Protein AF-A0A1G2B8Z0-F1 (afdb_monomer)

Secondary structure (DSSP, 8-state):
-HHHHHHHHHHHTS-HHHHHHTTTS-HHHHHGGGGHHHHHTTT--HHHHHHIIIIIHHHHHHHHHHHHHHHHHHHHHHHHHHHHHHHHHHHHHHTTS--

Radius of gyration: 22.93 Å; Cα contacts (8 Å, |Δi|>4): 40; chains: 1; bounding box: 54×19×70 Å

Solvent-accessible surface area (backbone atoms only — not comparable to full-atom values): 5671 Å² total; per-residue (Å²): 113,71,67,43,35,53,51,6,55,55,53,62,70,51,54,70,68,57,50,61,72,47,60,89,51,65,57,73,61,45,37,44,33,48,49,51,62,66,44,40,77,77,68,48,56,69,63,56,60,49,44,42,64,72,58,51,52,64,67,49,49,64,57,54,54,49,52,53,52,52,54,52,49,51,52,52,51,50,53,50,53,55,52,50,53,55,50,52,54,53,61,59,59,65,73,69,73,85,124

pLDDT: mean 79.91, std 14.08, range [43.34, 95.0]

Sequence (99 aa):
MRNTEIIGEAARNIPPELQKQYAEVPWSQIIGMRNIVIHAYFGIDKLIIWTVATQDLPKLRPTIELMLKTSKNDLVKFENLTKQGRKIARQQNIKKTDI

Mean predicted aligned error: 10.0 Å

Organism: NCBI:txid1798547

Structure (mmCIF, N/CA/C/O backbone):
data_AF-A0A1G2B8Z0-F1
#
_entry.id   AF-A0A1G2B8Z0-F1
#
loop_
_atom_site.group_PDB
_atom_site.id
_atom_site.type_symbol
_atom_site.label_atom_id
_atom_site.label_alt_id
_atom_site.label_comp_id
_atom_site.label_asym_id
_atom_site.label_entity_id
_atom_site.label_seq_id
_atom_site.pdbx_PDB_ins_code
_atom_site.Cartn_x
_atom_site.Cartn_y
_atom_site.Cartn_z
_atom_site.occupancy
_atom_site.B_iso_or_equiv
_atom_site.auth_seq_id
_atom_site.auth_comp_id
_atom_site.auth_asym_id
_atom_site.auth_atom_id
_atom_site.pdbx_PDB_model_num
ATOM 1 N N . MET A 1 1 ? 12.681 10.672 -7.993 1.00 64.38 1 MET A N 1
ATOM 2 C CA . MET A 1 1 ? 13.241 9.443 -7.389 1.00 64.38 1 MET A CA 1
ATOM 3 C C . MET A 1 1 ? 12.867 9.316 -5.914 1.00 64.38 1 MET A C 1
ATOM 5 O O . MET A 1 1 ? 12.125 8.407 -5.605 1.00 64.38 1 MET A O 1
ATOM 9 N N . ARG A 1 2 ? 13.229 10.252 -5.020 1.00 78.81 2 ARG A N 1
ATOM 10 C CA . ARG A 1 2 ? 12.927 10.176 -3.566 1.00 78.81 2 ARG A CA 1
ATOM 11 C C . ARG A 1 2 ? 11.477 9.818 -3.182 1.00 78.81 2 ARG A C 1
ATOM 13 O O . ARG A 1 2 ? 11.246 9.124 -2.200 1.00 78.81 2 ARG A O 1
ATOM 20 N N . ASN A 1 3 ? 10.492 10.243 -3.970 1.00 82.44 3 ASN A N 1
ATOM 21 C CA . ASN A 1 3 ? 9.085 9.949 -3.687 1.00 82.44 3 ASN A CA 1
ATOM 22 C C . ASN A 1 3 ? 8.758 8.444 -3.733 1.00 82.44 3 ASN A C 1
ATOM 24 O O . ASN A 1 3 ? 7.940 7.992 -2.941 1.00 82.44 3 ASN A O 1
ATOM 28 N N . THR A 1 4 ? 9.393 7.655 -4.609 1.00 79.62 4 THR A N 1
ATOM 29 C CA . THR A 1 4 ? 9.123 6.206 -4.697 1.00 79.62 4 THR A CA 1
ATOM 30 C C . THR A 1 4 ? 9.682 5.448 -3.495 1.00 79.62 4 THR A C 1
ATOM 32 O O . THR A 1 4 ? 9.066 4.493 -3.035 1.00 79.62 4 THR A O 1
ATOM 35 N N . GLU A 1 5 ? 10.807 5.907 -2.943 1.00 83.38 5 GLU A N 1
ATOM 36 C CA . GLU A 1 5 ? 11.378 5.378 -1.698 1.00 83.38 5 GLU A CA 1
ATOM 37 C C . GLU A 1 5 ? 10.467 5.671 -0.503 1.00 83.38 5 GLU A C 1
ATOM 39 O O . GLU A 1 5 ? 10.161 4.767 0.270 1.00 83.38 5 GLU A O 1
ATOM 44 N N . ILE A 1 6 ? 9.973 6.911 -0.392 1.00 88.94 6 ILE A N 1
ATOM 45 C CA . ILE A 1 6 ? 9.045 7.318 0.674 1.00 88.94 6 ILE A CA 1
ATOM 46 C C . ILE A 1 6 ? 7.770 6.472 0.634 1.00 88.94 6 ILE A C 1
ATOM 48 O O . ILE A 1 6 ? 7.310 6.015 1.677 1.00 88.94 6 ILE A O 1
ATOM 52 N N . ILE A 1 7 ? 7.216 6.233 -0.558 1.00 89.69 7 ILE A N 1
ATOM 53 C CA . ILE A 1 7 ? 6.020 5.397 -0.728 1.00 89.69 7 ILE A CA 1
ATOM 54 C C . ILE A 1 7 ? 6.296 3.955 -0.285 1.00 89.69 7 ILE A C 1
ATOM 56 O O . ILE A 1 7 ? 5.487 3.381 0.442 1.00 89.69 7 ILE A O 1
ATOM 60 N N . GLY A 1 8 ? 7.442 3.383 -0.665 1.00 90.50 8 GLY A N 1
ATOM 61 C CA . GLY A 1 8 ? 7.809 2.023 -0.268 1.00 90.50 8 GLY A CA 1
ATOM 62 C C . GLY A 1 8 ? 8.024 1.865 1.240 1.00 90.50 8 GLY A C 1
ATOM 63 O O . GLY A 1 8 ? 7.552 0.892 1.830 1.00 90.50 8 GLY A O 1
ATOM 64 N N . GLU A 1 9 ? 8.680 2.830 1.889 1.00 91.62 9 GLU A N 1
ATOM 65 C CA . GLU A 1 9 ? 8.847 2.823 3.349 1.00 91.62 9 GLU A CA 1
ATOM 66 C C . GLU A 1 9 ? 7.521 3.063 4.085 1.00 91.62 9 GLU A C 1
ATOM 68 O O . GLU A 1 9 ? 7.231 2.386 5.071 1.00 91.62 9 GLU A O 1
ATOM 73 N N . ALA A 1 10 ? 6.663 3.956 3.585 1.00 92.75 10 ALA A N 1
ATOM 74 C CA . ALA A 1 10 ? 5.329 4.154 4.147 1.00 92.75 10 ALA A CA 1
ATOM 75 C C . ALA A 1 10 ? 4.482 2.875 4.061 1.00 92.75 10 ALA A C 1
ATOM 77 O O . ALA A 1 10 ? 3.854 2.495 5.047 1.00 92.75 10 ALA A O 1
ATOM 78 N N . ALA A 1 11 ? 4.516 2.175 2.922 1.00 93.38 11 ALA A N 1
ATOM 79 C CA . ALA A 1 11 ? 3.806 0.912 2.743 1.00 93.38 11 ALA A CA 1
ATOM 80 C C . ALA A 1 11 ? 4.316 -0.188 3.687 1.00 93.38 11 ALA A C 1
ATOM 82 O O . ALA A 1 11 ? 3.513 -0.954 4.215 1.00 93.38 11 ALA A O 1
ATOM 83 N N . ARG A 1 12 ? 5.630 -0.243 3.962 1.00 94.06 12 ARG A N 1
ATOM 84 C CA . ARG A 1 12 ? 6.206 -1.201 4.925 1.00 94.06 12 ARG A CA 1
ATOM 85 C C . ARG A 1 12 ? 5.651 -1.006 6.335 1.00 94.06 12 ARG A C 1
ATOM 87 O O . ARG A 1 12 ? 5.486 -1.985 7.055 1.00 94.06 12 ARG A O 1
ATOM 94 N N . ASN A 1 13 ? 5.379 0.236 6.722 1.00 95.00 13 ASN A N 1
ATOM 95 C CA . ASN A 1 13 ? 4.901 0.572 8.062 1.00 95.00 13 ASN A CA 1
ATOM 96 C C . ASN A 1 13 ? 3.398 0.324 8.261 1.00 95.00 13 ASN A C 1
ATOM 98 O O . ASN A 1 13 ? 2.896 0.506 9.369 1.00 95.00 13 ASN A O 1
ATOM 102 N N . ILE A 1 14 ? 2.666 -0.087 7.221 1.00 93.75 14 ILE A N 1
ATOM 103 C CA . ILE A 1 14 ? 1.261 -0.477 7.360 1.00 93.75 14 ILE A CA 1
ATOM 104 C C . ILE A 1 14 ? 1.198 -1.844 8.062 1.00 93.75 14 ILE A C 1
ATOM 106 O O . ILE A 1 14 ? 1.839 -2.785 7.590 1.00 93.75 14 ILE A O 1
ATOM 110 N N . PR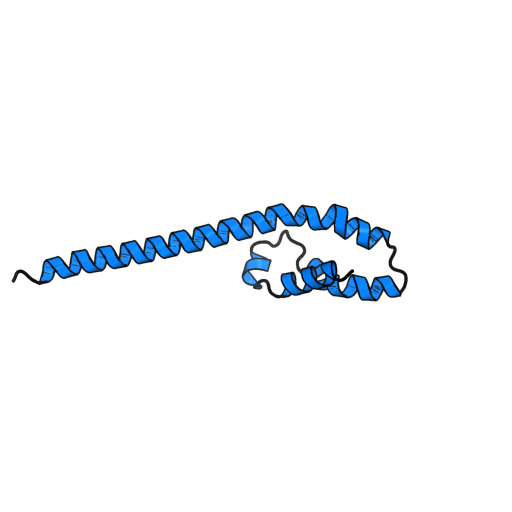O A 1 15 ? 0.419 -1.991 9.150 1.00 94.62 15 PRO A N 1
ATOM 111 C CA . PRO A 1 15 ? 0.267 -3.256 9.865 1.00 94.62 15 PRO A CA 1
ATOM 112 C C . PRO A 1 15 ? -0.112 -4.438 8.953 1.00 94.62 15 PRO A C 1
ATOM 114 O O . PRO A 1 15 ? -0.953 -4.265 8.062 1.00 94.62 15 PRO A O 1
ATOM 117 N N . PRO A 1 16 ? 0.437 -5.649 9.178 1.00 93.88 16 PRO A N 1
ATOM 118 C CA . PRO A 1 16 ? 0.128 -6.836 8.375 1.00 93.88 16 PRO A CA 1
ATOM 119 C C . PRO A 1 16 ? -1.366 -7.165 8.298 1.00 93.88 16 PRO A C 1
ATOM 121 O O . PRO A 1 16 ? -1.841 -7.670 7.285 1.00 93.88 16 PRO A O 1
ATOM 124 N N . GLU A 1 17 ? -2.121 -6.875 9.352 1.00 94.06 17 GLU A N 1
ATOM 125 C CA . GLU A 1 17 ? -3.564 -7.100 9.426 1.00 94.06 17 GLU A CA 1
ATOM 126 C C . GLU A 1 17 ? -4.306 -6.209 8.426 1.00 94.06 17 GLU A C 1
ATOM 128 O O . GLU A 1 17 ? -5.197 -6.682 7.724 1.00 94.06 17 GLU A O 1
ATOM 133 N N . LEU A 1 18 ? -3.884 -4.946 8.296 1.00 93.12 18 LEU A N 1
ATOM 134 C CA . LEU A 1 18 ? -4.427 -4.026 7.299 1.00 93.12 18 LEU A CA 1
ATOM 135 C C . LEU A 1 18 ? -3.982 -4.416 5.889 1.00 93.12 18 LEU A C 1
ATOM 137 O O . LEU A 1 18 ? -4.793 -4.375 4.970 1.00 93.12 18 LEU A O 1
ATOM 141 N N . GLN A 1 19 ? -2.738 -4.863 5.708 1.00 94.19 19 GLN A N 1
ATOM 142 C CA . GLN A 1 19 ? -2.298 -5.364 4.403 1.00 94.19 19 GLN A CA 1
ATOM 143 C C . GLN A 1 19 ? -3.135 -6.571 3.946 1.00 94.19 19 GLN A C 1
ATOM 145 O O . GLN A 1 19 ? -3.516 -6.655 2.782 1.00 94.19 19 GLN A O 1
ATOM 150 N N . LYS A 1 20 ? -3.475 -7.479 4.871 1.00 94.69 20 LYS A N 1
ATOM 151 C CA . LYS A 1 20 ? -4.371 -8.617 4.606 1.00 94.69 20 LYS A CA 1
ATOM 152 C C . LYS A 1 20 ? -5.809 -8.182 4.336 1.00 94.69 20 LYS A C 1
ATOM 154 O O . LYS A 1 20 ? -6.468 -8.785 3.497 1.00 94.69 20 LYS A O 1
ATOM 159 N N . GLN A 1 21 ? -6.299 -7.170 5.050 1.00 94.31 21 GLN A N 1
ATOM 160 C CA . GLN A 1 21 ? -7.645 -6.635 4.852 1.00 94.31 21 GLN A CA 1
ATOM 161 C C . GLN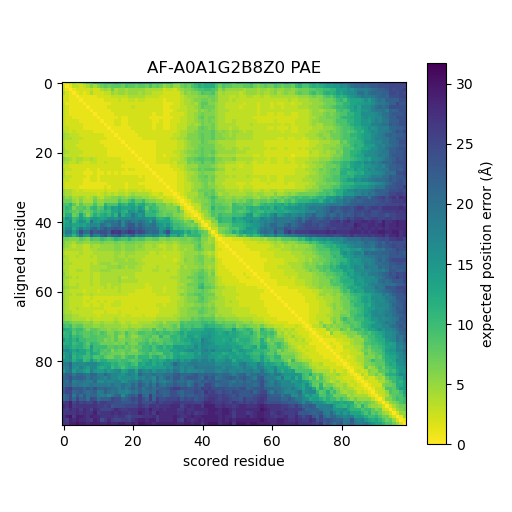 A 1 21 ? -7.820 -6.020 3.456 1.00 94.31 21 GLN A C 1
ATOM 163 O O . GLN A 1 21 ? -8.886 -6.168 2.868 1.00 94.31 21 GLN A O 1
ATOM 168 N N . TYR A 1 22 ? -6.780 -5.367 2.935 1.00 94.25 22 TYR A N 1
ATOM 169 C CA . TYR A 1 22 ? -6.756 -4.746 1.608 1.00 94.25 22 TYR A CA 1
ATOM 170 C C . TYR A 1 22 ? -5.814 -5.519 0.672 1.00 94.25 22 TYR A C 1
ATOM 172 O O . TYR A 1 22 ? -4.841 -4.970 0.149 1.00 94.25 22 TYR A O 1
ATOM 180 N N . ALA A 1 23 ? -6.048 -6.826 0.522 1.00 93.50 23 ALA A N 1
ATOM 181 C CA . ALA A 1 23 ? -5.174 -7.734 -0.228 1.00 93.50 23 ALA A CA 1
ATOM 182 C C . ALA A 1 23 ? -5.165 -7.487 -1.749 1.00 93.50 23 ALA A C 1
ATOM 184 O O . ALA A 1 23 ? -4.284 -7.986 -2.447 1.00 93.50 23 AL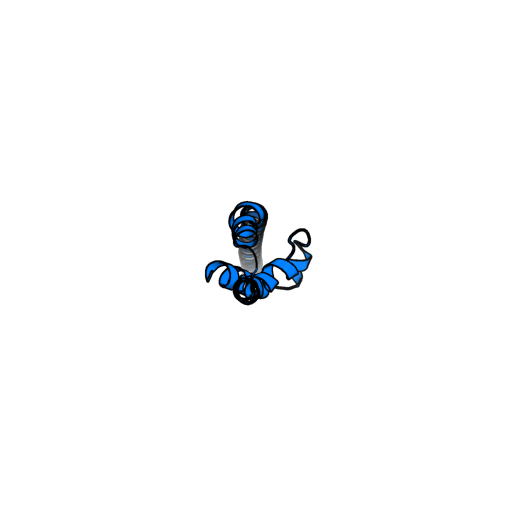A A O 1
ATOM 185 N N . GLU A 1 24 ? -6.121 -6.715 -2.272 1.00 91.75 24 GLU A N 1
ATOM 186 C CA . GLU A 1 24 ? -6.147 -6.262 -3.664 1.00 91.75 24 GLU A CA 1
ATOM 187 C C . GLU A 1 24 ? -5.007 -5.288 -3.992 1.00 91.75 24 GLU A C 1
ATOM 189 O O . GLU A 1 24 ? -4.639 -5.117 -5.155 1.00 91.75 24 GLU A O 1
ATOM 194 N N . VAL A 1 25 ? -4.432 -4.652 -2.968 1.00 92.94 25 VAL A N 1
ATOM 195 C CA . VAL A 1 25 ? -3.271 -3.782 -3.118 1.00 92.94 25 VAL A CA 1
ATOM 196 C C . VAL A 1 25 ? -2.001 -4.641 -3.158 1.00 92.94 25 VAL A C 1
ATOM 198 O O . VAL A 1 25 ? -1.767 -5.442 -2.250 1.00 92.94 25 VAL A O 1
ATOM 201 N N . PRO A 1 26 ? -1.117 -4.467 -4.159 1.00 92.06 26 PRO A N 1
ATOM 202 C CA . PRO A 1 26 ? 0.103 -5.261 -4.289 1.00 92.06 26 PRO A CA 1
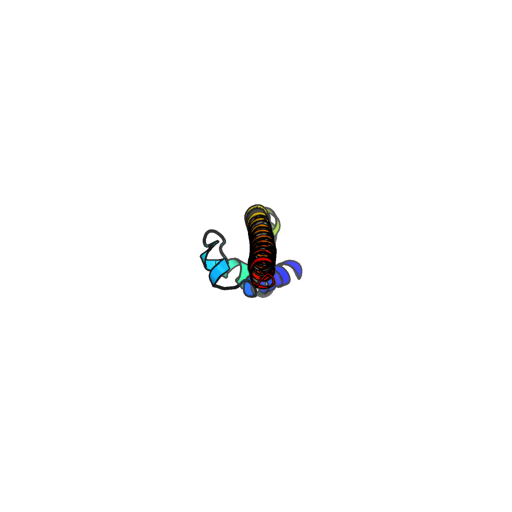ATOM 203 C C . PRO A 1 26 ? 1.201 -4.788 -3.316 1.00 92.06 26 PRO A C 1
ATOM 205 O O . PRO A 1 26 ? 2.258 -4.307 -3.731 1.00 92.06 26 PRO A O 1
ATOM 208 N N . TRP A 1 27 ? 0.972 -4.929 -2.007 1.00 93.50 27 TRP A N 1
ATOM 209 C CA . TRP A 1 27 ? 1.825 -4.390 -0.939 1.00 93.50 27 TRP A CA 1
ATOM 210 C C . TRP A 1 27 ? 3.303 -4.739 -1.099 1.00 93.50 27 TRP A C 1
ATOM 212 O O . TRP A 1 27 ? 4.150 -3.854 -1.020 1.00 93.50 27 TRP A O 1
ATOM 222 N N . SER A 1 28 ? 3.632 -5.997 -1.398 1.00 90.88 28 SER A N 1
ATOM 223 C CA . SER A 1 28 ? 5.025 -6.426 -1.580 1.00 90.88 28 SER A CA 1
ATOM 224 C C . SER A 1 28 ? 5.725 -5.694 -2.729 1.00 90.88 28 SER A C 1
ATOM 226 O O . SER A 1 28 ? 6.900 -5.351 -2.605 1.00 90.88 28 SER A O 1
ATOM 228 N N . GLN A 1 29 ? 5.010 -5.408 -3.823 1.00 87.94 29 GLN A N 1
ATOM 229 C CA . GLN A 1 29 ? 5.561 -4.661 -4.957 1.00 87.94 29 GLN A CA 1
ATOM 230 C C . GLN A 1 29 ? 5.781 -3.190 -4.585 1.00 87.94 29 GLN A C 1
ATOM 232 O O . GLN A 1 29 ? 6.838 -2.634 -4.877 1.00 87.94 29 GLN A O 1
ATOM 237 N N . ILE A 1 30 ? 4.831 -2.587 -3.863 1.00 90.56 30 ILE A N 1
ATOM 238 C CA . ILE A 1 30 ? 4.917 -1.194 -3.397 1.00 90.56 30 ILE A CA 1
ATOM 239 C C . ILE A 1 30 ? 6.075 -1.028 -2.404 1.00 90.56 30 ILE A C 1
ATOM 241 O O . ILE A 1 30 ? 6.893 -0.124 -2.542 1.00 90.56 30 ILE A O 1
ATOM 245 N N . ILE A 1 31 ? 6.217 -1.948 -1.449 1.00 91.19 31 ILE A N 1
ATOM 246 C CA . ILE A 1 31 ? 7.343 -1.992 -0.502 1.00 91.19 31 ILE A CA 1
ATOM 247 C C . ILE A 1 31 ? 8.680 -2.142 -1.249 1.00 91.19 31 ILE A C 1
ATOM 249 O O . ILE A 1 31 ? 9.699 -1.564 -0.856 1.00 91.19 31 ILE A O 1
ATOM 253 N N . GLY A 1 32 ? 8.674 -2.894 -2.352 1.00 86.19 32 GLY A N 1
ATOM 254 C CA . GLY A 1 32 ? 9.806 -3.059 -3.258 1.00 86.19 32 GLY A CA 1
ATOM 255 C C . GLY A 1 32 ? 10.189 -1.799 -4.040 1.00 86.19 32 GLY A C 1
ATOM 256 O O . GLY A 1 32 ? 11.306 -1.743 -4.554 1.00 86.19 32 GLY A O 1
ATOM 257 N N . MET A 1 33 ? 9.346 -0.756 -4.087 1.00 82.00 33 MET A N 1
ATOM 258 C CA . MET A 1 33 ? 9.607 0.466 -4.869 1.00 82.00 33 MET A CA 1
ATOM 259 C C . MET A 1 33 ? 10.875 1.212 -4.447 1.00 82.00 33 MET A C 1
ATOM 261 O O . MET A 1 33 ? 11.476 1.907 -5.268 1.00 82.00 33 MET A O 1
ATOM 265 N N . ARG A 1 34 ? 11.346 1.016 -3.211 1.00 73.56 34 ARG A N 1
ATOM 266 C CA . ARG A 1 34 ? 12.650 1.533 -2.762 1.00 73.56 34 ARG A CA 1
ATOM 267 C C . ARG A 1 34 ? 13.827 0.990 -3.590 1.00 73.56 34 ARG A C 1
ATOM 269 O O . ARG A 1 34 ? 14.834 1.666 -3.746 1.00 73.56 34 ARG A O 1
ATOM 276 N N . ASN A 1 35 ? 13.682 -0.203 -4.172 1.00 71.69 35 ASN A N 1
ATOM 277 C CA . ASN A 1 35 ? 14.715 -0.860 -4.973 1.00 71.69 35 ASN A CA 1
ATOM 278 C C . ASN A 1 35 ? 14.643 -0.496 -6.467 1.00 71.69 35 ASN A C 1
ATOM 280 O O . ASN A 1 35 ? 15.601 -0.768 -7.193 1.00 71.69 35 ASN A O 1
ATOM 284 N N . ILE A 1 36 ? 13.552 0.136 -6.929 1.00 68.69 36 ILE A N 1
ATOM 285 C CA . ILE A 1 36 ? 13.407 0.595 -8.324 1.00 68.69 36 ILE A CA 1
ATOM 286 C C . ILE A 1 36 ? 14.479 1.638 -8.648 1.00 68.69 36 ILE A C 1
ATOM 288 O O . ILE A 1 36 ? 15.035 1.619 -9.739 1.00 68.69 36 ILE A O 1
ATOM 292 N N . VAL A 1 37 ? 14.831 2.501 -7.689 1.00 61.91 37 VAL A N 1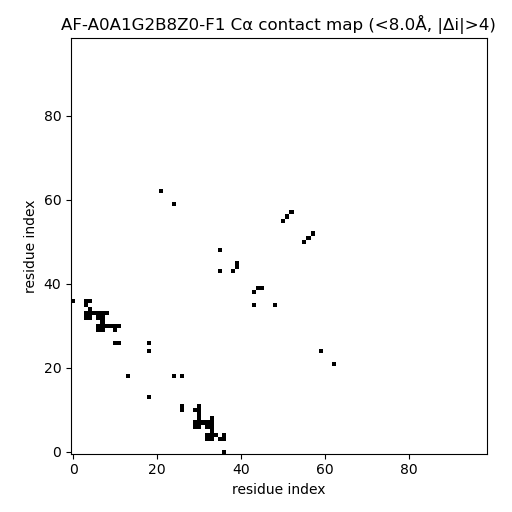
ATOM 293 C CA . VAL A 1 37 ? 15.892 3.510 -7.856 1.00 61.91 37 VAL A CA 1
ATOM 294 C C . VAL A 1 37 ? 17.261 2.848 -8.029 1.00 61.91 37 VAL A C 1
ATOM 296 O O . VAL A 1 37 ? 18.037 3.262 -8.886 1.00 61.91 37 VAL A O 1
ATOM 299 N N . ILE A 1 38 ? 17.533 1.777 -7.278 1.00 60.12 38 ILE A N 1
ATOM 300 C CA . ILE A 1 38 ? 18.794 1.025 -7.362 1.00 60.12 38 ILE A CA 1
ATOM 301 C C . ILE A 1 38 ? 18.918 0.336 -8.729 1.00 60.12 38 ILE A C 1
ATOM 303 O O . ILE A 1 38 ? 19.978 0.378 -9.345 1.00 60.12 38 ILE A O 1
ATOM 307 N N . HIS A 1 39 ? 17.829 -0.234 -9.250 1.00 59.44 39 HIS A N 1
ATOM 308 C CA . HIS A 1 39 ? 17.840 -0.872 -10.569 1.00 59.44 39 HIS A CA 1
ATOM 309 C C . HIS A 1 39 ? 17.786 0.150 -11.732 1.00 59.44 39 HIS A C 1
ATOM 311 O O . HIS A 1 39 ? 18.309 -0.125 -12.810 1.00 59.44 39 HIS A O 1
ATOM 317 N N . ALA A 1 40 ? 17.239 1.358 -11.522 1.00 54.44 40 ALA A N 1
ATOM 318 C CA . ALA A 1 40 ? 17.282 2.487 -12.472 1.00 54.44 40 ALA A CA 1
ATOM 319 C C . ALA A 1 40 ? 18.702 2.967 -12.784 1.00 54.44 40 ALA A C 1
ATOM 321 O O . ALA A 1 40 ? 18.958 3.413 -13.900 1.00 54.44 40 ALA A O 1
ATOM 322 N N . TYR A 1 41 ? 19.641 2.809 -11.850 1.00 52.50 41 TYR A N 1
ATOM 323 C CA . TYR A 1 41 ? 21.057 3.088 -12.096 1.00 52.50 41 TYR A CA 1
ATOM 324 C C . TYR A 1 41 ? 21.742 2.056 -13.005 1.00 52.50 41 TYR A C 1
ATOM 326 O O . TYR A 1 41 ? 22.720 2.394 -13.664 1.00 52.50 41 TYR A O 1
ATOM 334 N N . PHE A 1 42 ? 21.212 0.833 -13.096 1.00 57.00 42 PHE A N 1
ATOM 335 C CA . PHE A 1 42 ? 21.755 -0.252 -13.925 1.00 57.00 42 PHE A CA 1
ATOM 336 C C . PHE A 1 42 ? 21.041 -0.411 -15.278 1.00 57.00 42 PHE A C 1
ATOM 338 O O . PHE A 1 42 ? 21.210 -1.424 -15.951 1.00 57.00 42 PHE A O 1
ATOM 345 N N . GLY A 1 43 ? 20.273 0.600 -15.703 1.00 56.41 43 GLY A N 1
ATOM 346 C CA . GLY A 1 43 ? 19.614 0.612 -17.011 1.00 56.41 43 GLY A CA 1
ATOM 347 C C . GLY A 1 43 ? 18.124 0.272 -16.988 1.00 56.41 43 GLY A C 1
ATOM 348 O O . GLY A 1 43 ? 17.576 -0.043 -18.042 1.00 56.41 43 GLY A O 1
ATOM 349 N N . ILE A 1 44 ? 17.439 0.354 -15.834 1.00 60.16 44 ILE A N 1
ATOM 350 C CA . ILE A 1 44 ? 15.970 0.387 -15.863 1.00 60.16 44 ILE A CA 1
ATOM 351 C C . ILE A 1 44 ? 15.500 1.652 -16.584 1.00 60.16 44 ILE A C 1
ATOM 353 O O . ILE A 1 44 ? 15.828 2.789 -16.234 1.00 60.16 44 ILE A O 1
ATOM 357 N N . ASP A 1 45 ? 14.700 1.381 -17.604 1.00 67.12 45 ASP A N 1
ATOM 358 C CA . ASP A 1 45 ? 14.091 2.312 -18.525 1.00 67.12 45 ASP A CA 1
ATOM 359 C C . ASP A 1 45 ? 13.263 3.365 -17.774 1.00 67.12 45 ASP A C 1
ATOM 361 O O . ASP A 1 45 ? 12.398 3.035 -16.956 1.00 67.12 45 ASP A O 1
ATOM 365 N N . LYS A 1 46 ? 13.496 4.653 -18.054 1.00 73.00 46 LYS A N 1
ATOM 366 C CA . LYS A 1 46 ? 12.719 5.778 -17.493 1.00 73.00 46 LYS A CA 1
ATOM 367 C C . LYS A 1 46 ? 11.210 5.573 -17.687 1.00 73.00 46 LYS A C 1
ATOM 369 O O . LYS A 1 46 ? 10.418 6.090 -16.897 1.00 73.00 46 LYS A O 1
ATOM 374 N N . LEU A 1 47 ? 10.830 4.78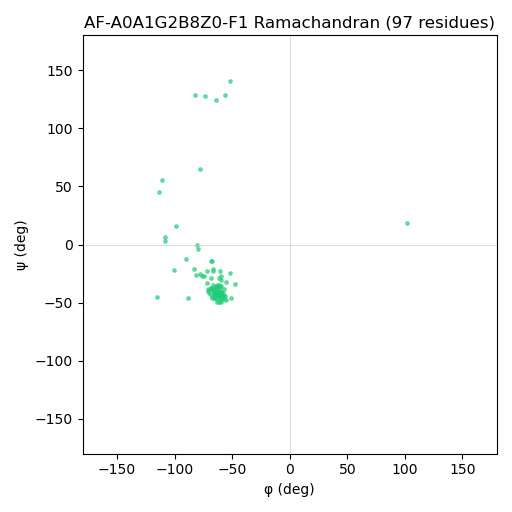1 -18.691 1.00 79.44 47 LEU A N 1
ATOM 375 C CA . LEU A 1 47 ? 9.469 4.322 -18.942 1.00 79.44 47 LEU A CA 1
ATOM 376 C C . LEU A 1 47 ? 8.838 3.571 -17.765 1.00 79.44 47 LEU A C 1
ATOM 378 O O . LEU A 1 47 ? 7.660 3.784 -17.495 1.00 79.44 47 LEU A O 1
ATOM 382 N N . ILE A 1 48 ? 9.582 2.746 -17.024 1.00 78.44 48 ILE A N 1
ATOM 383 C CA . ILE A 1 48 ? 9.039 2.010 -15.869 1.00 78.44 48 ILE A CA 1
ATOM 384 C C . ILE A 1 48 ? 8.674 2.985 -14.751 1.00 78.44 48 ILE A C 1
ATOM 386 O O . ILE A 1 48 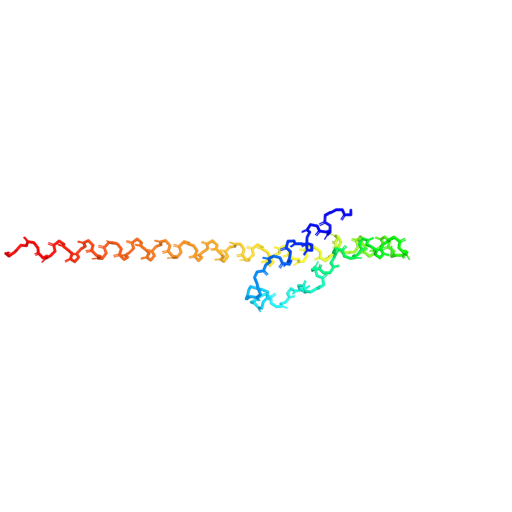? 7.572 2.934 -14.214 1.00 78.44 48 ILE A O 1
ATOM 390 N N . ILE A 1 49 ? 9.562 3.929 -14.438 1.00 78.81 49 ILE A N 1
ATOM 391 C CA . ILE A 1 49 ? 9.305 4.943 -13.406 1.00 78.81 49 ILE A CA 1
ATOM 392 C C . ILE A 1 49 ? 8.126 5.824 -13.812 1.00 78.81 49 ILE A C 1
ATOM 394 O O . ILE A 1 49 ? 7.256 6.110 -12.990 1.00 78.81 49 ILE A O 1
ATOM 398 N N . TRP A 1 50 ? 8.088 6.234 -15.080 1.00 84.44 50 TRP A N 1
ATOM 399 C CA . TRP A 1 50 ? 6.978 6.999 -15.630 1.00 84.44 50 TRP A CA 1
ATOM 400 C C . TRP A 1 50 ? 5.656 6.236 -15.526 1.00 84.44 50 TRP A C 1
ATOM 402 O O . TRP A 1 50 ? 4.670 6.791 -15.046 1.00 84.44 50 TRP A O 1
ATOM 412 N N . THR A 1 51 ? 5.641 4.958 -15.902 1.00 85.31 51 THR A N 1
ATOM 413 C CA . THR A 1 51 ? 4.459 4.086 -15.830 1.00 85.31 51 THR A CA 1
ATOM 414 C C . THR A 1 51 ? 3.975 3.940 -14.395 1.00 85.31 51 THR A C 1
ATOM 416 O O . THR A 1 51 ? 2.814 4.218 -14.111 1.00 85.31 51 THR A O 1
ATOM 419 N N . VAL A 1 52 ? 4.871 3.625 -13.460 1.00 83.88 52 VAL A N 1
ATOM 420 C CA . VAL A 1 52 ? 4.510 3.501 -12.045 1.00 83.88 52 VAL A CA 1
ATOM 421 C C . VAL A 1 52 ? 3.929 4.814 -11.514 1.00 83.88 52 VAL A C 1
ATOM 423 O O . VAL A 1 52 ? 2.888 4.815 -10.859 1.00 83.88 52 VAL A O 1
ATOM 426 N N . ALA A 1 53 ? 4.562 5.948 -11.827 1.00 83.75 53 ALA A N 1
ATOM 427 C CA . ALA A 1 53 ? 4.124 7.251 -11.338 1.00 83.75 53 ALA A CA 1
ATOM 428 C C . ALA A 1 53 ? 2.784 7.708 -11.933 1.00 83.75 53 ALA A C 1
ATOM 430 O O . ALA A 1 53 ? 1.990 8.335 -11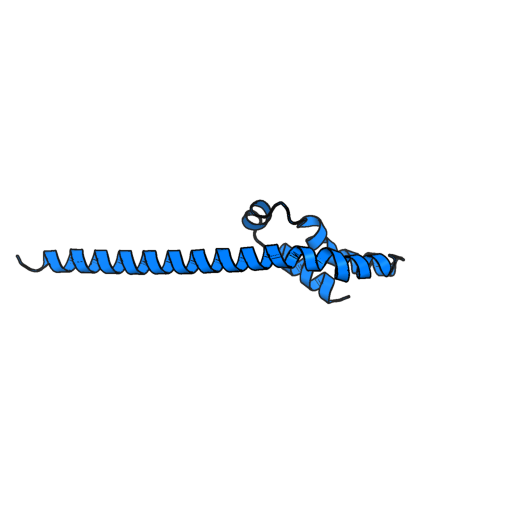.232 1.00 83.75 53 ALA A O 1
ATOM 431 N N . THR A 1 54 ? 2.539 7.418 -13.211 1.00 87.88 54 THR A N 1
ATOM 432 C CA . THR A 1 54 ? 1.385 7.957 -13.951 1.00 87.88 54 THR A CA 1
ATOM 433 C C . THR A 1 54 ? 0.222 6.987 -14.081 1.00 87.88 54 THR A C 1
ATOM 435 O O . THR A 1 54 ? -0.907 7.431 -14.268 1.00 87.88 54 THR A O 1
ATOM 438 N N . GLN A 1 55 ? 0.463 5.683 -13.958 1.00 88.94 55 GLN A N 1
ATOM 439 C CA . GLN A 1 55 ? -0.556 4.654 -14.144 1.00 88.94 55 GLN A CA 1
ATOM 440 C C . GLN A 1 55 ? -0.832 3.880 -12.861 1.00 88.94 55 GLN A C 1
ATOM 442 O O . GLN A 1 55 ? -1.996 3.682 -12.529 1.00 88.94 55 GLN A O 1
ATOM 447 N N . ASP A 1 56 ? 0.194 3.463 -12.118 1.00 85.69 56 ASP A N 1
ATOM 448 C CA . ASP A 1 56 ? -0.014 2.559 -10.980 1.00 85.69 56 ASP A CA 1
ATOM 449 C C . ASP A 1 56 ? -0.312 3.293 -9.675 1.00 85.69 56 ASP A C 1
ATOM 451 O O . ASP A 1 56 ? -1.282 2.960 -8.994 1.00 85.69 56 ASP A O 1
ATOM 455 N N . LEU A 1 57 ? 0.444 4.346 -9.346 1.00 87.00 57 LEU A N 1
ATOM 456 C CA . LEU A 1 57 ? 0.196 5.133 -8.134 1.00 87.00 57 LEU A CA 1
ATOM 457 C C . LEU A 1 57 ? -1.222 5.733 -8.069 1.00 87.00 57 LEU A C 1
ATOM 459 O O . LEU A 1 57 ? -1.832 5.655 -6.999 1.00 87.00 57 LEU A O 1
ATOM 463 N N . PRO A 1 58 ? -1.810 6.283 -9.154 1.00 91.06 58 PRO A N 1
ATOM 464 C CA . PRO A 1 58 ? -3.181 6.791 -9.104 1.00 91.06 58 PRO A CA 1
ATOM 465 C C . PRO A 1 58 ? -4.223 5.730 -8.739 1.00 91.06 58 PRO A C 1
ATOM 467 O O . PRO A 1 58 ? -5.208 6.058 -8.077 1.00 91.06 58 PRO A O 1
ATOM 470 N N . LYS A 1 59 ? -3.996 4.459 -9.101 1.00 90.31 59 LYS A N 1
ATOM 471 C CA . LYS A 1 59 ? -4.906 3.350 -8.771 1.00 90.31 59 LYS A CA 1
ATOM 472 C C . LYS A 1 59 ? -4.955 3.060 -7.269 1.00 90.31 59 LYS A C 1
ATOM 474 O O . LYS A 1 59 ? -5.950 2.525 -6.798 1.00 90.31 59 LYS A O 1
ATOM 479 N N . LEU A 1 60 ? -3.924 3.438 -6.506 1.00 89.38 60 LEU A N 1
ATOM 480 C CA . LEU A 1 60 ? -3.886 3.247 -5.050 1.00 89.38 60 LEU A CA 1
ATOM 481 C C . LEU A 1 60 ? -4.749 4.260 -4.298 1.00 89.38 60 LEU A C 1
ATOM 483 O O . LEU A 1 60 ? -5.221 3.980 -3.196 1.00 89.38 60 LEU A O 1
ATOM 487 N N . ARG A 1 61 ? -4.963 5.447 -4.875 1.00 91.12 61 ARG A N 1
ATOM 488 C CA . ARG A 1 61 ? -5.627 6.562 -4.193 1.00 91.12 61 ARG A CA 1
ATOM 489 C C . ARG A 1 61 ? -7.018 6.205 -3.640 1.00 91.12 61 ARG A C 1
ATOM 491 O O . ARG A 1 61 ? -7.239 6.497 -2.465 1.00 91.12 61 ARG A O 1
ATOM 498 N N . PRO A 1 62 ? -7.932 5.565 -4.397 1.00 94.06 62 PRO A N 1
ATOM 499 C CA . PRO A 1 62 ? -9.257 5.218 -3.884 1.00 94.06 62 PRO A CA 1
ATOM 500 C C . PRO A 1 62 ? -9.197 4.298 -2.661 1.00 94.06 62 PRO A C 1
ATOM 502 O O . PRO A 1 62 ? -9.921 4.522 -1.689 1.00 94.06 62 PRO A O 1
ATOM 505 N N . THR A 1 63 ? -8.301 3.307 -2.670 1.00 93.25 63 THR A N 1
ATOM 506 C CA . THR A 1 63 ? -8.131 2.387 -1.540 1.00 93.25 63 THR A CA 1
ATOM 507 C C . THR A 1 63 ? -7.598 3.116 -0.311 1.00 93.25 63 THR A C 1
ATOM 509 O O . THR A 1 63 ? -8.148 2.958 0.775 1.00 93.25 63 THR A O 1
ATOM 512 N N . ILE A 1 64 ? -6.599 3.992 -0.464 1.00 92.25 64 ILE A N 1
ATOM 513 C CA . ILE A 1 64 ? -6.083 4.796 0.656 1.00 92.25 64 ILE A CA 1
ATOM 514 C C . ILE A 1 64 ? -7.173 5.713 1.234 1.00 92.25 64 ILE A C 1
ATOM 516 O O . ILE A 1 64 ? -7.319 5.823 2.453 1.00 92.25 64 ILE A O 1
ATOM 520 N N . GLU A 1 65 ? -7.982 6.347 0.385 1.00 94.31 65 GLU A N 1
ATOM 521 C CA . GLU A 1 65 ? -9.106 7.173 0.839 1.00 94.31 65 GLU A CA 1
ATOM 522 C C . GLU A 1 65 ? -10.155 6.348 1.603 1.00 94.31 65 GLU A C 1
ATOM 524 O O . GLU A 1 65 ? -10.689 6.813 2.616 1.00 94.31 65 GLU A O 1
ATOM 529 N N . LEU A 1 66 ? -10.422 5.112 1.170 1.00 93.38 66 LEU A N 1
ATOM 530 C CA . LEU A 1 66 ? -11.300 4.177 1.873 1.00 93.38 66 LEU A CA 1
ATOM 531 C C . LEU A 1 66 ? -10.724 3.759 3.234 1.00 93.38 66 LEU A C 1
ATOM 533 O O . LEU A 1 66 ? -11.449 3.785 4.233 1.00 93.38 66 LEU A O 1
ATOM 537 N N . MET A 1 67 ? -9.430 3.436 3.299 1.00 92.44 67 MET A N 1
ATOM 538 C CA . MET A 1 67 ? -8.733 3.098 4.546 1.00 92.44 67 MET A CA 1
ATOM 539 C C . MET A 1 67 ? -8.857 4.231 5.572 1.00 92.44 67 MET A C 1
ATOM 541 O O . MET A 1 67 ? -9.226 4.000 6.725 1.00 92.44 67 MET A O 1
ATOM 545 N N . LEU A 1 68 ? -8.627 5.477 5.141 1.00 91.62 68 LEU A N 1
ATOM 546 C CA . LEU A 1 68 ? -8.732 6.661 5.997 1.00 91.62 68 LEU A CA 1
ATOM 547 C C . LEU A 1 68 ? -10.166 6.911 6.481 1.00 91.62 68 LEU A C 1
ATOM 549 O O . LEU A 1 68 ? -10.368 7.253 7.648 1.00 91.62 68 LEU A O 1
ATOM 553 N N . LYS A 1 69 ? -11.169 6.744 5.611 1.00 92.62 69 LYS A N 1
ATOM 554 C CA . LYS A 1 69 ? -12.587 6.871 5.993 1.00 92.62 69 LYS A CA 1
ATOM 555 C C . LYS A 1 69 ? -12.991 5.806 7.011 1.00 92.62 69 LYS A C 1
ATOM 557 O O . LYS A 1 69 ? -13.643 6.132 8.000 1.00 92.62 69 LYS A O 1
ATOM 562 N N . THR A 1 70 ? -12.577 4.561 6.792 1.00 90.62 70 THR A N 1
ATOM 563 C CA . THR A 1 70 ? -12.883 3.433 7.683 1.00 90.62 70 THR A CA 1
ATOM 564 C C . THR A 1 70 ? -12.266 3.653 9.061 1.00 90.62 70 THR A C 1
ATOM 566 O O . THR A 1 70 ? -12.982 3.643 10.058 1.00 90.62 70 THR A O 1
ATOM 569 N N . SER A 1 71 ? -10.978 4.005 9.107 1.00 87.00 71 SER A N 1
ATOM 570 C CA . SER A 1 71 ? -10.272 4.315 10.353 1.00 87.00 71 SER A CA 1
ATOM 571 C C . SER A 1 71 ? -10.947 5.446 11.148 1.00 87.00 71 SER A C 1
ATOM 573 O O . SER A 1 71 ? -11.168 5.314 12.352 1.00 87.00 71 SER A O 1
ATOM 575 N N . LYS A 1 72 ? -11.367 6.534 10.484 1.00 84.25 72 LYS A N 1
ATOM 576 C CA . LYS A 1 72 ? -12.111 7.629 11.136 1.00 84.25 72 LYS A CA 1
ATOM 577 C C . LYS A 1 72 ? -13.459 7.175 11.692 1.00 84.25 72 LYS A C 1
ATOM 579 O O . LYS A 1 72 ? -13.820 7.565 12.801 1.00 84.25 72 LYS A O 1
ATOM 584 N N . ASN A 1 73 ? -14.197 6.356 10.947 1.00 85.25 73 ASN A N 1
ATOM 585 C CA . ASN A 1 73 ? -15.482 5.833 11.406 1.00 85.25 73 ASN A CA 1
ATOM 586 C C . ASN A 1 73 ? -15.325 4.947 12.644 1.00 85.25 73 ASN A C 1
ATOM 588 O O . ASN A 1 73 ? -16.153 5.026 13.550 1.00 85.25 73 ASN A O 1
ATOM 592 N N . ASP A 1 74 ? -14.268 4.141 12.709 1.00 83.69 74 ASP A N 1
ATOM 593 C CA . ASP A 1 74 ? -14.012 3.272 13.857 1.00 83.69 74 ASP A CA 1
ATOM 594 C C . ASP A 1 74 ? -13.639 4.077 15.109 1.00 83.69 74 ASP A C 1
ATOM 596 O O . ASP A 1 74 ? -14.150 3.788 16.193 1.00 83.69 74 ASP A O 1
ATOM 600 N N . LEU A 1 75 ? -12.872 5.163 14.958 1.00 77.69 75 LEU A N 1
ATOM 601 C CA . LEU A 1 75 ? -12.608 6.113 16.046 1.00 77.69 75 LEU A CA 1
ATOM 602 C C . LEU A 1 75 ? -13.897 6.779 16.554 1.00 77.69 75 LEU A C 1
ATOM 604 O O . LEU A 1 75 ? -14.135 6.826 17.761 1.00 77.69 75 LEU A O 1
ATOM 608 N N . VAL A 1 76 ? -14.773 7.236 15.651 1.00 82.56 76 VAL A N 1
ATOM 609 C CA . VAL A 1 76 ? -16.059 7.857 16.023 1.00 82.56 76 VAL A CA 1
ATOM 610 C C . VAL A 1 76 ? -16.977 6.857 16.735 1.00 82.56 76 VAL A C 1
ATOM 612 O O . VAL A 1 76 ? -17.579 7.189 17.759 1.00 82.56 76 VAL A O 1
ATOM 615 N N . LYS A 1 77 ? -17.074 5.618 16.237 1.00 80.12 77 LYS A N 1
ATOM 616 C CA . LYS A 1 77 ? -17.835 4.543 16.897 1.00 80.12 77 LYS A CA 1
ATOM 617 C C . LYS A 1 77 ? -17.297 4.273 18.298 1.00 80.12 77 LYS A C 1
ATOM 619 O O . LYS A 1 77 ? -18.085 4.216 19.241 1.00 80.12 77 LYS A O 1
ATOM 624 N N . PHE A 1 78 ? -15.977 4.152 18.442 1.00 82.50 78 PHE A N 1
ATOM 625 C CA . PHE A 1 78 ? -15.337 3.930 19.733 1.00 82.50 78 PHE A CA 1
ATOM 626 C C . PHE A 1 78 ? -15.648 5.067 20.713 1.00 82.50 78 PHE A C 1
ATOM 628 O O . PHE A 1 78 ? -16.131 4.812 21.817 1.00 82.50 78 PHE A O 1
ATOM 635 N N . GLU A 1 79 ? -15.479 6.329 20.307 1.00 81.88 79 GLU A N 1
ATOM 636 C CA . GLU A 1 79 ? -15.822 7.476 21.151 1.00 81.88 79 GLU A CA 1
ATOM 637 C C . GLU A 1 79 ? -17.282 7.451 21.612 1.00 81.88 79 GLU A C 1
ATOM 639 O O . GLU A 1 79 ? -17.561 7.688 22.792 1.00 81.88 79 GLU A O 1
ATOM 644 N N . ASN A 1 80 ? -18.210 7.146 20.705 1.00 80.94 80 ASN A N 1
ATOM 645 C CA . ASN A 1 80 ? -19.636 7.079 21.012 1.00 80.94 80 ASN A CA 1
ATOM 646 C C . ASN A 1 80 ? -19.946 5.959 22.014 1.00 80.94 80 ASN A C 1
ATOM 648 O O . ASN A 1 80 ? -20.669 6.202 22.985 1.00 80.94 80 ASN A O 1
ATOM 652 N N . LEU A 1 81 ? -19.322 4.785 21.861 1.00 78.38 81 LEU A N 1
ATOM 653 C CA . LEU A 1 81 ? -19.419 3.682 22.822 1.00 78.38 81 LEU A CA 1
ATOM 654 C C . LEU A 1 81 ? -18.892 4.093 24.209 1.00 78.38 81 LEU A C 1
ATOM 656 O O . LEU A 1 81 ? -19.557 3.842 25.217 1.00 78.38 81 LEU A O 1
ATOM 660 N N . THR A 1 82 ? -17.764 4.814 24.293 1.00 82.62 82 THR A N 1
ATOM 661 C CA . THR A 1 82 ? -17.247 5.290 25.595 1.00 82.62 82 THR A CA 1
ATOM 662 C C . THR A 1 82 ? -18.153 6.333 26.259 1.00 82.62 82 THR A C 1
ATOM 664 O O . THR A 1 82 ? -18.258 6.384 27.488 1.00 82.62 82 THR A O 1
ATOM 667 N N . LYS A 1 83 ? -18.802 7.205 25.475 1.00 77.44 83 LYS A N 1
ATOM 668 C CA . LYS A 1 83 ? -19.729 8.228 25.986 1.00 77.44 83 LYS A CA 1
ATOM 669 C C . LYS A 1 83 ? -21.020 7.575 26.487 1.00 77.44 83 LYS A C 1
ATOM 671 O O . LYS A 1 83 ? -21.506 7.940 27.559 1.00 77.44 83 LYS A O 1
ATOM 676 N N . GLN A 1 84 ? -21.524 6.568 25.773 1.00 73.06 84 GLN A N 1
ATOM 677 C CA . GLN A 1 84 ? -22.695 5.789 26.175 1.00 73.06 84 GLN A CA 1
ATOM 678 C C . GLN A 1 84 ? -22.438 5.000 27.468 1.00 73.06 84 GLN A C 1
ATOM 680 O O . GLN A 1 84 ? -23.228 5.114 28.404 1.00 73.06 84 GLN A O 1
ATOM 685 N N . GLY A 1 85 ? -21.303 4.300 27.579 1.00 70.38 85 GLY A N 1
ATOM 686 C CA . GLY A 1 85 ? -20.922 3.580 28.802 1.00 70.38 85 GLY A CA 1
ATOM 687 C C . GLY A 1 85 ? -20.813 4.494 30.030 1.00 70.38 85 GLY A C 1
ATOM 688 O O . GLY A 1 85 ? -21.364 4.186 31.086 1.00 70.38 85 GLY A O 1
ATOM 689 N N . ARG A 1 86 ? -20.204 5.683 29.882 1.00 70.38 86 ARG A N 1
ATOM 690 C CA . ARG A 1 86 ? -20.128 6.698 30.954 1.00 70.38 86 ARG A CA 1
ATOM 691 C C . ARG A 1 86 ? -21.499 7.256 31.356 1.00 70.38 86 ARG A C 1
ATOM 693 O O . ARG A 1 86 ? -21.728 7.524 32.535 1.00 70.38 86 ARG A O 1
ATOM 700 N N . LYS A 1 87 ? -22.416 7.434 30.400 1.00 71.56 87 LYS A N 1
ATOM 701 C CA . LYS A 1 87 ? -23.789 7.900 30.662 1.00 71.56 87 LYS A CA 1
ATOM 702 C C . LYS A 1 87 ? -24.605 6.848 31.419 1.00 71.5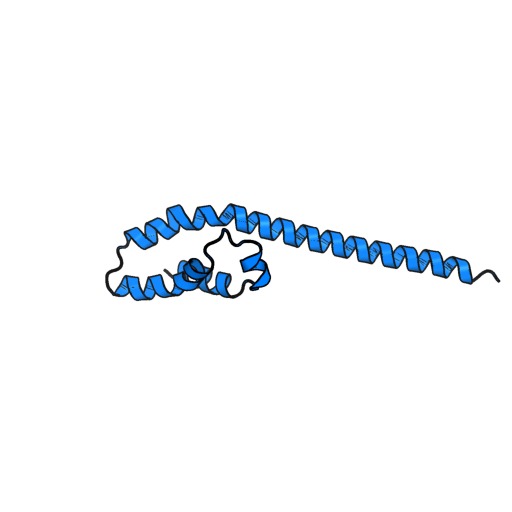6 87 LYS A C 1
ATOM 704 O O . LYS A 1 87 ? -25.279 7.197 32.385 1.00 71.56 87 LYS A O 1
ATOM 709 N N . ILE A 1 88 ? -24.495 5.579 31.024 1.00 65.69 88 ILE A N 1
ATOM 710 C CA . ILE A 1 88 ? -25.165 4.451 31.689 1.00 65.69 88 ILE A CA 1
ATOM 711 C C . ILE A 1 88 ? -24.638 4.289 33.122 1.00 65.69 88 ILE A C 1
ATOM 713 O O . ILE A 1 88 ? -25.436 4.206 34.052 1.00 65.69 88 ILE A O 1
ATOM 717 N N . ALA A 1 89 ? -23.317 4.346 33.324 1.00 63.72 89 ALA A N 1
ATOM 718 C CA . ALA A 1 89 ? -22.715 4.267 34.656 1.00 63.72 89 ALA A CA 1
ATOM 719 C C . ALA A 1 89 ? -23.191 5.400 35.588 1.00 63.72 89 ALA A C 1
ATOM 721 O O . ALA A 1 89 ? -23.522 5.146 36.742 1.00 63.72 89 ALA A O 1
ATOM 722 N N . ARG A 1 90 ? -23.317 6.642 35.089 1.00 60.88 90 ARG A N 1
ATOM 723 C CA . ARG A 1 90 ? -23.891 7.761 35.863 1.00 60.88 90 ARG A CA 1
ATOM 724 C C . ARG A 1 90 ? -25.369 7.555 36.200 1.00 60.88 90 ARG A C 1
ATOM 726 O O . ARG A 1 90 ? -25.766 7.814 37.328 1.00 60.88 90 ARG A O 1
ATOM 733 N N . GLN A 1 91 ? -26.177 7.059 35.263 1.00 59.97 91 GLN A N 1
ATOM 734 C CA . GLN A 1 91 ? -27.605 6.802 35.500 1.00 59.97 91 GLN A CA 1
ATOM 735 C C . GLN A 1 91 ? -27.855 5.650 36.486 1.00 59.97 91 GLN A C 1
ATOM 737 O O . GLN A 1 91 ? -28.854 5.671 37.199 1.00 59.97 91 GLN A O 1
ATOM 742 N N . GLN A 1 92 ? -26.950 4.670 36.559 1.00 57.78 92 GLN A N 1
ATOM 743 C CA . GLN A 1 92 ? -27.030 3.576 37.532 1.00 57.78 92 GLN A CA 1
ATOM 744 C C . GLN A 1 92 ? -26.504 3.965 38.923 1.00 57.78 92 GLN A C 1
ATOM 746 O O . GLN A 1 92 ? -26.977 3.411 39.911 1.00 57.78 92 GLN A O 1
ATOM 751 N N . ASN A 1 93 ? -25.588 4.938 39.023 1.00 55.19 93 ASN A N 1
ATOM 752 C CA . ASN A 1 93 ? -25.066 5.416 40.310 1.00 55.19 93 ASN A CA 1
ATOM 753 C C . ASN A 1 93 ? -25.972 6.462 40.991 1.00 55.19 93 ASN A C 1
ATOM 755 O O . ASN A 1 93 ? -25.906 6.618 42.201 1.00 55.19 93 ASN A O 1
ATOM 759 N N . ILE A 1 94 ? -26.850 7.147 40.243 1.00 54.62 94 ILE A N 1
ATOM 760 C CA . ILE A 1 94 ? -27.859 8.066 40.814 1.00 54.62 94 ILE A CA 1
ATOM 761 C C . ILE A 1 94 ? -29.010 7.290 41.479 1.00 54.62 94 ILE A C 1
ATOM 763 O O . ILE A 1 94 ? -29.604 7.771 42.430 1.00 54.62 94 ILE A O 1
ATOM 767 N N . LYS A 1 95 ? -29.296 6.055 41.045 1.00 53.47 95 LYS A N 1
ATOM 768 C CA . LYS A 1 95 ? -30.370 5.228 41.627 1.00 53.47 95 LYS A CA 1
ATOM 769 C C . LYS A 1 95 ? -29.994 4.502 42.930 1.00 53.47 95 LYS A C 1
ATOM 771 O O . LYS A 1 95 ? -30.826 3.769 43.451 1.00 53.47 95 LYS A O 1
ATOM 776 N N . LYS A 1 96 ? -28.761 4.647 43.434 1.00 53.25 96 LYS A N 1
ATOM 777 C CA . LYS A 1 96 ? -28.277 3.954 44.647 1.00 53.25 96 LYS A CA 1
ATOM 778 C C . LYS A 1 96 ? -28.095 4.857 45.876 1.00 53.25 96 LYS A C 1
ATOM 780 O O . LYS A 1 96 ? -27.672 4.344 46.904 1.00 53.25 96 LYS A O 1
ATOM 785 N N . THR A 1 97 ? -28.426 6.147 45.796 1.00 44.12 97 THR A N 1
ATOM 786 C CA . THR A 1 97 ? -28.196 7.113 46.894 1.00 44.12 97 THR A CA 1
ATOM 787 C C . THR A 1 97 ? -29.481 7.557 47.614 1.00 44.12 97 THR A C 1
ATOM 789 O O . THR A 1 97 ? -29.408 8.409 48.487 1.00 44.12 97 THR A O 1
ATOM 792 N N . ASP A 1 98 ? -30.636 6.958 47.306 1.00 49.56 98 ASP A N 1
ATOM 793 C CA . ASP A 1 98 ? -31.930 7.293 47.934 1.00 49.56 98 ASP A CA 1
ATOM 794 C C . ASP A 1 98 ? -32.497 6.145 48.802 1.00 49.56 98 ASP A C 1
ATOM 796 O O . ASP A 1 98 ? -33.677 5.806 48.686 1.00 49.56 98 ASP A O 1
ATOM 800 N N . ILE A 1 99 ? -31.670 5.513 49.649 1.00 43.34 99 ILE A N 1
ATOM 801 C CA . ILE A 1 99 ? -32.125 4.640 50.756 1.00 43.34 99 ILE A CA 1
ATOM 802 C C . ILE A 1 99 ? -31.266 4.894 51.993 1.00 43.34 99 ILE A C 1
ATOM 804 O O . ILE A 1 99 ? -30.023 4.860 51.842 1.00 43.34 99 ILE A O 1
#

Foldseek 3Di:
DVVLLVQLVVLVPPDPVVCVVPVVDPSVVSVCSNCVVVVVVVPDDVVVVVCCVPPVVVVCVVVVVVVVVVVVVVVVVVVVVVVVVVVVVVVVVVVPPPD

InterPro domains:
  IPR008201 Ribonuclease HepT-like [PF01934] (2-65)